Protein AF-A0A1U6J0E9-F1 (afdb_monomer)

Solvent-accessible surface area (backbone atoms only — not comparable to full-atom values): 4002 Å² total; per-residue (Å²): 107,72,64,58,32,53,49,48,55,55,48,47,68,65,75,81,41,51,73,64,56,52,49,51,40,14,41,75,54,69,32,82,72,52,71,70,57,46,52,32,37,58,73,62,75,45,76,62,91,85,52,56,63,65,15,44,51,55,25,54,52,53,54,52,54,60,76,71,109

pLDDT: mean 88.75, std 8.6, range [60.44, 96.88]

Nearest PDB structures (foldseek):
  8jfr-assembly2_A  TM=5.800E-01  e=5.513E+00  Staphylococcus delphini

Radius of gyration: 10.78 Å; Cα contacts (8 Å, |Δi|>4): 60; chains: 1; bounding box: 24×20×32 Å

Mean predicted aligned error: 3.82 Å

Structure (mmCIF, N/CA/C/O backbone):
data_AF-A0A1U6J0E9-F1
#
_entry.id   AF-A0A1U6J0E9-F1
#
loop_
_atom_site.group_PDB
_atom_site.id
_atom_site.type_symbol
_atom_site.label_atom_id
_atom_site.label_alt_id
_atom_site.label_comp_id
_atom_site.label_asym_id
_atom_site.label_entity_id
_atom_site.label_seq_id
_atom_site.pdbx_PDB_ins_code
_atom_site.Cartn_x
_atom_site.Cartn_y
_atom_site.Cartn_z
_atom_site.occupancy
_atom_site.B_iso_or_equiv
_atom_site.auth_seq_id
_atom_site.auth_comp_id
_atom_site.auth_asym_id
_atom_site.auth_atom_id
_atom_site.pdbx_PDB_model_num
ATOM 1 N N . MET A 1 1 ? 1.676 -12.294 -4.753 1.00 60.44 1 MET A N 1
ATOM 2 C CA . MET A 1 1 ? 1.474 -10.866 -5.105 1.00 60.44 1 MET A CA 1
ATOM 3 C C . MET A 1 1 ? 0.006 -10.496 -5.152 1.00 60.44 1 MET A C 1
ATOM 5 O O . MET A 1 1 ? -0.341 -9.487 -4.560 1.00 60.44 1 MET A O 1
ATOM 9 N N . GLU A 1 2 ? -0.850 -11.298 -5.796 1.00 6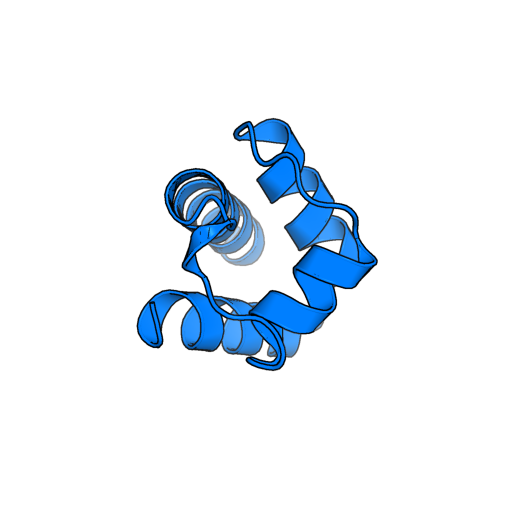6.88 2 GLU A N 1
ATOM 10 C CA . GLU A 1 2 ? -2.314 -11.153 -5.680 1.00 66.88 2 GLU A CA 1
ATOM 11 C C . GLU A 1 2 ? -2.774 -11.112 -4.215 1.00 66.88 2 GLU A C 1
ATOM 13 O O . GLU A 1 2 ? -3.521 -10.224 -3.832 1.00 66.88 2 GLU A O 1
ATOM 18 N N . ASP A 1 3 ? -2.177 -11.966 -3.383 1.00 84.38 3 ASP A N 1
ATOM 19 C CA . ASP A 1 3 ? -2.441 -12.057 -1.945 1.00 84.38 3 ASP A CA 1
ATOM 20 C C . ASP A 1 3 ? -2.170 -10.754 -1.157 1.00 84.38 3 ASP A C 1
ATOM 22 O O . ASP A 1 3 ? -2.994 -10.325 -0.353 1.00 84.38 3 ASP A O 1
ATOM 26 N N . LEU A 1 4 ? -1.072 -10.042 -1.460 1.00 88.88 4 LEU A N 1
ATOM 27 C CA . LEU A 1 4 ? -0.732 -8.773 -0.795 1.00 88.88 4 LEU A CA 1
ATOM 28 C C . LEU A 1 4 ? -1.678 -7.644 -1.201 1.00 88.88 4 LEU A C 1
ATOM 30 O O . LEU A 1 4 ? -2.082 -6.848 -0.360 1.00 88.88 4 LEU A O 1
ATOM 34 N N . ARG A 1 5 ? -2.051 -7.580 -2.485 1.00 90.88 5 ARG A N 1
ATOM 35 C CA . ARG A 1 5 ? -3.013 -6.582 -2.970 1.00 90.88 5 ARG A CA 1
ATOM 36 C C . ARG A 1 5 ? -4.391 -6.837 -2.375 1.00 90.88 5 ARG A C 1
ATOM 38 O O . ARG A 1 5 ? -5.002 -5.907 -1.871 1.00 90.88 5 ARG A O 1
ATOM 45 N N . GLN A 1 6 ? -4.826 -8.095 -2.330 1.00 91.00 6 GLN A N 1
ATOM 46 C CA . GLN A 1 6 ? -6.089 -8.475 -1.703 1.00 91.00 6 GLN A CA 1
ATOM 47 C C . GLN A 1 6 ? -6.111 -8.147 -0.204 1.00 91.00 6 GLN A C 1
ATOM 49 O O . GLN A 1 6 ? -7.110 -7.631 0.304 1.00 91.00 6 GLN A O 1
ATOM 54 N N . THR A 1 7 ? -5.007 -8.405 0.499 1.00 91.81 7 THR A N 1
ATOM 55 C CA . THR A 1 7 ? -4.852 -8.055 1.917 1.00 91.81 7 THR A CA 1
ATOM 56 C C . THR A 1 7 ? -4.907 -6.542 2.117 1.00 91.81 7 THR A C 1
ATOM 58 O O . THR A 1 7 ? -5.670 -6.069 2.955 1.00 91.81 7 THR A O 1
ATOM 61 N N . ALA A 1 8 ? -4.197 -5.774 1.286 1.00 92.19 8 ALA A N 1
ATOM 62 C CA . ALA A 1 8 ? -4.252 -4.316 1.305 1.00 92.19 8 ALA A CA 1
ATOM 63 C C . ALA A 1 8 ? -5.665 -3.784 1.044 1.00 92.19 8 ALA A C 1
ATOM 65 O O . ALA A 1 8 ? -6.166 -2.983 1.824 1.00 92.19 8 ALA A O 1
ATOM 66 N N . THR A 1 9 ? -6.358 -4.266 0.010 1.00 91.88 9 THR A N 1
ATOM 67 C CA . THR A 1 9 ? -7.743 -3.862 -0.277 1.00 91.88 9 THR A CA 1
ATOM 68 C C . THR A 1 9 ? -8.685 -4.197 0.879 1.00 91.88 9 THR A C 1
ATOM 70 O O . THR A 1 9 ? -9.564 -3.404 1.207 1.00 91.88 9 THR A O 1
ATOM 73 N N . THR A 1 10 ? -8.489 -5.347 1.528 1.00 91.12 10 THR A N 1
ATOM 74 C CA . THR A 1 10 ? -9.286 -5.748 2.695 1.00 91.12 10 THR A CA 1
ATOM 75 C C . THR A 1 10 ? -9.046 -4.814 3.878 1.00 91.12 10 THR A C 1
ATOM 77 O O . THR A 1 10 ? -10.005 -4.408 4.528 1.00 91.12 10 THR A O 1
ATOM 80 N N . LEU A 1 11 ? -7.788 -4.454 4.141 1.00 89.81 11 LEU A N 1
ATOM 81 C CA . LEU A 1 11 ? -7.410 -3.532 5.210 1.00 89.81 11 LEU A CA 1
ATOM 82 C C . LEU A 1 11 ? -7.983 -2.127 4.965 1.00 89.81 11 LEU A C 1
ATOM 84 O O . LEU A 1 11 ? -8.633 -1.572 5.845 1.00 89.81 11 LEU A O 1
ATOM 88 N N . LEU A 1 12 ? -7.844 -1.606 3.743 1.00 91.31 12 LEU A N 1
ATOM 89 C CA . LEU A 1 12 ? -8.395 -0.308 3.330 1.00 91.31 12 LEU A CA 1
ATOM 90 C C . LEU A 1 12 ? -9.931 -0.265 3.409 1.00 91.31 12 LEU A C 1
ATOM 92 O O . LEU A 1 12 ? -10.524 0.789 3.626 1.00 91.31 12 LEU A O 1
ATOM 96 N N . GLY A 1 13 ? -10.593 -1.416 3.268 1.00 88.50 13 GLY A N 1
ATOM 97 C CA . GLY A 1 13 ? -12.040 -1.543 3.433 1.00 88.50 13 GLY A CA 1
ATOM 98 C C . GLY A 1 13 ? -12.534 -1.413 4.879 1.00 88.50 13 GLY A C 1
ATOM 99 O O . GLY A 1 13 ? -13.733 -1.231 5.081 1.00 88.50 13 GLY A O 1
ATOM 100 N N . ARG A 1 14 ? -11.653 -1.491 5.889 1.00 82.62 14 ARG A N 1
ATOM 101 C CA . ARG A 1 14 ? -12.029 -1.432 7.318 1.00 82.62 14 ARG A CA 1
ATOM 102 C C . ARG A 1 14 ? -12.245 -0.008 7.854 1.00 82.62 14 ARG A C 1
ATOM 104 O O . ARG A 1 14 ? -12.554 0.134 9.028 1.00 82.62 14 ARG A O 1
ATOM 111 N N . ALA A 1 15 ? -12.129 1.023 7.013 1.00 70.44 15 ALA A N 1
ATOM 112 C CA . ALA A 1 15 ? -12.295 2.455 7.322 1.00 70.44 15 ALA A CA 1
ATOM 113 C C . ALA A 1 15 ? -11.323 3.064 8.359 1.00 70.44 15 ALA A C 1
ATOM 115 O O . ALA A 1 15 ? -11.237 4.286 8.431 1.00 70.44 15 ALA A O 1
ATOM 116 N N . ASP A 1 16 ? -10.578 2.245 9.104 1.00 83.00 16 ASP A N 1
ATOM 117 C CA . ASP A 1 16 ? -9.562 2.684 10.074 1.00 83.00 16 ASP A CA 1
ATOM 118 C C . ASP A 1 16 ? -8.214 3.024 9.411 1.00 83.00 16 ASP A C 1
ATOM 120 O O . ASP A 1 16 ? -7.480 3.902 9.844 1.00 83.00 16 ASP A O 1
ATOM 124 N N . VAL A 1 17 ? -7.907 2.369 8.289 1.00 89.81 17 VAL A N 1
ATOM 125 C CA . VAL A 1 17 ? -6.637 2.544 7.576 1.00 89.81 17 VAL A CA 1
ATOM 126 C C . VAL A 1 17 ? -6.895 3.202 6.232 1.00 89.81 17 VAL A C 1
ATOM 128 O O . VAL A 1 17 ? -7.565 2.630 5.367 1.00 89.81 17 VAL A O 1
ATOM 131 N N . SER A 1 18 ? -6.340 4.396 6.025 1.00 93.19 18 SER A N 1
ATOM 132 C CA . SER A 1 18 ? -6.372 5.044 4.717 1.00 93.19 18 SER A CA 1
ATOM 133 C C . SER A 1 18 ? -5.222 4.566 3.821 1.00 93.19 18 SER A C 1
ATOM 135 O O . SER A 1 18 ? -4.216 4.018 4.277 1.00 93.19 18 SER A O 1
ATOM 137 N N . LEU A 1 19 ? -5.339 4.808 2.510 1.00 94.38 19 LEU A N 1
ATOM 138 C CA . LEU A 1 19 ? -4.278 4.467 1.555 1.00 94.38 19 LEU A CA 1
ATOM 139 C C . LEU A 1 19 ? -2.966 5.199 1.867 1.00 94.38 19 LEU A C 1
ATOM 141 O O . LEU A 1 19 ? -1.890 4.646 1.642 1.00 94.38 19 LEU A O 1
ATOM 145 N N . ILE A 1 20 ? -3.050 6.424 2.400 1.00 94.88 20 ILE A N 1
ATOM 146 C CA . ILE A 1 20 ? -1.862 7.194 2.762 1.00 94.88 20 ILE A CA 1
ATOM 147 C C . ILE A 1 20 ? -1.190 6.632 4.020 1.00 94.88 20 ILE A C 1
ATOM 149 O O . ILE A 1 20 ? 0.034 6.559 4.035 1.00 94.88 20 ILE A O 1
ATOM 153 N N . ASP A 1 21 ? -1.945 6.146 5.011 1.00 94.44 21 ASP A N 1
ATOM 154 C CA . ASP A 1 21 ? -1.375 5.499 6.207 1.00 94.44 21 ASP A CA 1
ATOM 155 C C . ASP A 1 21 ? -0.627 4.219 5.830 1.00 94.44 21 ASP A C 1
ATOM 157 O O . ASP A 1 21 ? 0.517 4.000 6.236 1.00 94.44 21 ASP A O 1
ATOM 161 N N . LEU A 1 22 ? -1.237 3.417 4.951 1.00 95.44 22 LEU A N 1
ATOM 162 C CA . LEU A 1 22 ? -0.606 2.224 4.402 1.00 95.44 22 LEU A CA 1
ATOM 163 C C . LEU A 1 22 ? 0.667 2.556 3.609 1.00 95.44 22 LEU A C 1
ATOM 165 O O . LEU A 1 22 ? 1.671 1.853 3.733 1.00 95.44 22 LEU A O 1
ATOM 169 N N . TRP A 1 23 ? 0.659 3.636 2.825 1.00 96.56 23 TRP A N 1
ATOM 170 C CA . TRP A 1 23 ? 1.853 4.091 2.113 1.00 96.56 23 TRP A CA 1
ATOM 171 C C . TRP A 1 23 ? 2.952 4.594 3.065 1.00 96.56 23 TRP A C 1
ATOM 173 O O . TRP A 1 23 ? 4.124 4.290 2.843 1.00 96.56 23 TRP A O 1
ATOM 183 N N . ILE A 1 24 ? 2.598 5.320 4.132 1.00 95.94 24 ILE A N 1
ATOM 184 C CA . ILE A 1 24 ? 3.554 5.798 5.144 1.00 95.94 24 ILE A CA 1
ATOM 185 C C . ILE A 1 24 ? 4.230 4.611 5.836 1.00 95.94 24 ILE A C 1
ATOM 187 O O . ILE A 1 24 ? 5.457 4.581 5.930 1.00 95.94 24 ILE A O 1
ATOM 191 N N . SER A 1 25 ? 3.458 3.609 6.269 1.00 96.12 25 SER A N 1
ATOM 192 C CA . SER A 1 25 ? 4.025 2.395 6.868 1.00 96.12 25 SER A CA 1
ATOM 193 C C . SER A 1 25 ? 4.909 1.643 5.860 1.00 96.12 25 SER A C 1
ATOM 195 O O . SER A 1 25 ? 6.060 1.326 6.160 1.00 96.12 25 SER A O 1
ATOM 197 N N . TYR A 1 26 ? 4.463 1.472 4.609 1.00 96.88 26 TYR A N 1
ATOM 198 C CA . TYR A 1 26 ? 5.289 0.898 3.536 1.00 96.88 26 TYR A CA 1
ATOM 199 C C . TYR A 1 26 ? 6.630 1.626 3.356 1.00 96.88 26 TYR A C 1
ATOM 201 O O . TYR A 1 26 ? 7.675 0.984 3.214 1.00 96.88 26 TYR A O 1
ATOM 209 N N . TRP A 1 27 ? 6.617 2.959 3.380 1.00 96.31 27 TRP A N 1
ATOM 210 C CA . TRP A 1 27 ? 7.823 3.775 3.273 1.00 96.31 27 TRP A CA 1
ATOM 211 C C . TRP A 1 27 ? 8.760 3.573 4.472 1.00 96.31 27 TRP A C 1
ATOM 213 O O . TRP A 1 27 ? 9.972 3.428 4.293 1.00 96.31 27 TRP A O 1
ATOM 223 N N . ASN A 1 28 ? 8.209 3.482 5.686 1.00 96.56 28 ASN A N 1
ATOM 224 C CA . ASN A 1 28 ? 8.976 3.198 6.902 1.00 96.56 28 ASN A CA 1
ATOM 225 C C . ASN A 1 28 ? 9.676 1.831 6.850 1.00 96.56 28 ASN A C 1
ATOM 227 O O . ASN A 1 28 ? 10.801 1.701 7.333 1.00 96.56 28 ASN A O 1
ATOM 231 N N . HIS A 1 29 ? 9.071 0.841 6.187 1.00 96.00 29 HIS A N 1
ATOM 232 C CA . HIS A 1 29 ? 9.665 -0.485 5.963 1.00 96.00 29 HIS A CA 1
ATOM 233 C C . HIS A 1 29 ? 10.632 -0.550 4.771 1.00 96.00 29 HIS A C 1
ATOM 235 O O . HIS A 1 29 ? 11.050 -1.630 4.353 1.00 96.00 29 HIS A O 1
ATOM 241 N N . GLY A 1 30 ? 11.034 0.601 4.225 1.00 94.31 30 GLY A N 1
ATOM 242 C CA . GLY A 1 30 ? 12.042 0.701 3.169 1.00 94.31 30 GLY A CA 1
ATOM 243 C C . GLY A 1 30 ? 11.480 0.714 1.749 1.00 94.31 30 GLY A C 1
ATOM 244 O O . GLY A 1 30 ? 12.263 0.718 0.796 1.00 94.31 30 GLY A O 1
ATOM 245 N N . GLY A 1 31 ? 10.155 0.767 1.601 1.00 94.00 31 GLY A N 1
ATOM 246 C CA . GLY A 1 31 ? 9.485 1.014 0.335 1.00 94.00 31 GLY A CA 1
ATOM 247 C C . GLY A 1 31 ? 9.876 2.369 -0.259 1.00 94.00 31 GLY A C 1
ATOM 248 O O . GLY A 1 31 ? 10.066 3.340 0.464 1.00 94.00 31 GLY A O 1
ATOM 249 N N . ARG A 1 32 ? 10.039 2.447 -1.587 1.00 92.62 32 ARG A N 1
ATOM 250 C CA . ARG A 1 32 ? 10.599 3.649 -2.251 1.00 92.62 32 ARG A CA 1
ATOM 251 C C . ARG A 1 32 ? 9.760 4.232 -3.381 1.00 92.62 32 ARG A C 1
ATOM 253 O O . ARG A 1 32 ? 10.203 5.171 -4.036 1.00 92.62 32 ARG A O 1
ATOM 260 N N . CYS A 1 33 ? 8.584 3.676 -3.644 1.00 91.88 33 CYS A N 1
ATOM 261 C CA . CYS A 1 33 ? 7.747 4.168 -4.733 1.00 91.88 33 CYS A CA 1
ATOM 262 C C . CYS A 1 33 ? 6.967 5.421 -4.322 1.00 91.88 33 CYS A C 1
ATOM 264 O O . CYS A 1 33 ? 6.620 5.615 -3.151 1.00 91.88 33 CYS A O 1
ATOM 266 N N . HIS A 1 34 ? 6.660 6.255 -5.310 1.00 92.69 34 HIS A N 1
ATOM 267 C CA . HIS A 1 34 ? 5.818 7.426 -5.131 1.00 92.69 34 HIS A CA 1
ATOM 268 C C . HIS A 1 34 ? 4.393 7.010 -4.698 1.00 92.69 34 HIS A C 1
ATOM 270 O O . HIS A 1 34 ? 3.934 5.942 -5.112 1.00 92.69 34 HIS A O 1
ATOM 276 N N . PRO A 1 35 ? 3.644 7.836 -3.939 1.00 93.69 35 PRO A N 1
ATOM 277 C CA . PRO A 1 35 ? 2.261 7.532 -3.552 1.00 93.69 35 PRO A CA 1
ATOM 278 C C . PRO A 1 35 ? 1.353 7.117 -4.721 1.00 93.69 35 PRO A C 1
ATOM 280 O O . PRO A 1 35 ? 0.602 6.156 -4.613 1.00 93.69 35 PRO A O 1
ATOM 283 N N . PHE A 1 36 ? 1.463 7.784 -5.875 1.00 92.25 36 PHE A N 1
ATOM 284 C CA . PHE A 1 36 ? 0.702 7.411 -7.081 1.00 92.25 36 PHE A CA 1
ATOM 285 C C . PHE A 1 36 ? 1.103 6.050 -7.667 1.00 92.25 36 PHE A C 1
ATOM 287 O O . PHE A 1 36 ? 0.255 5.327 -8.180 1.00 92.25 36 PHE A O 1
ATOM 294 N N . GLU A 1 37 ? 2.385 5.685 -7.604 1.00 92.56 37 GLU A N 1
ATOM 295 C CA . GLU A 1 37 ? 2.838 4.357 -8.037 1.00 92.56 37 GLU A CA 1
ATOM 296 C C . G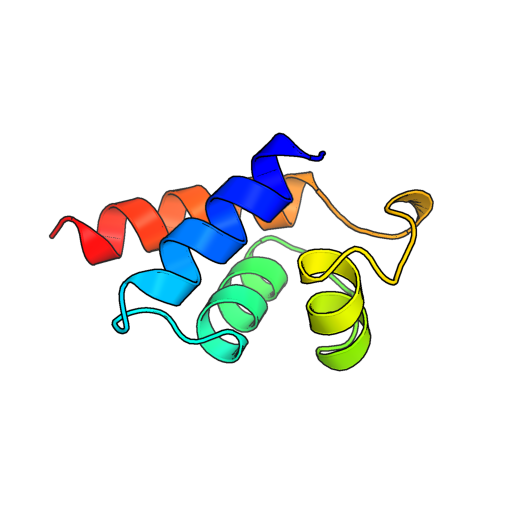LU A 1 37 ? 2.366 3.277 -7.062 1.00 92.56 37 GLU A C 1
ATOM 298 O O . GLU A 1 37 ? 2.040 2.165 -7.473 1.00 92.56 37 GLU A O 1
ATOM 303 N N . PHE A 1 38 ? 2.298 3.620 -5.774 1.00 94.31 38 PHE A N 1
ATOM 304 C CA . PHE A 1 38 ? 1.757 2.756 -4.738 1.00 94.31 38 PHE A CA 1
ATOM 305 C C . PHE A 1 38 ? 0.272 2.480 -4.962 1.00 94.31 38 PHE A C 1
ATOM 307 O O . PHE A 1 38 ? -0.122 1.322 -5.060 1.00 94.31 38 PHE A O 1
ATOM 314 N N . ASP A 1 39 ? -0.525 3.531 -5.138 1.00 94.25 39 ASP A N 1
ATOM 315 C CA . ASP A 1 39 ? -1.947 3.448 -5.475 1.00 94.25 39 ASP A CA 1
ATOM 316 C C . ASP A 1 39 ? -2.177 2.567 -6.717 1.00 94.25 39 ASP A C 1
ATOM 318 O O . ASP A 1 39 ? -2.866 1.542 -6.679 1.00 94.25 39 ASP A O 1
ATOM 322 N N . ALA A 1 40 ? -1.467 2.870 -7.806 1.00 92.38 40 ALA A N 1
ATOM 323 C CA . ALA A 1 40 ? -1.550 2.099 -9.038 1.00 92.38 40 ALA A CA 1
ATOM 324 C C . ALA A 1 40 ? -1.121 0.628 -8.862 1.00 92.38 40 ALA A C 1
ATOM 326 O O . ALA A 1 40 ? -1.659 -0.255 -9.534 1.00 92.38 40 ALA A O 1
ATOM 327 N N . PHE A 1 41 ? -0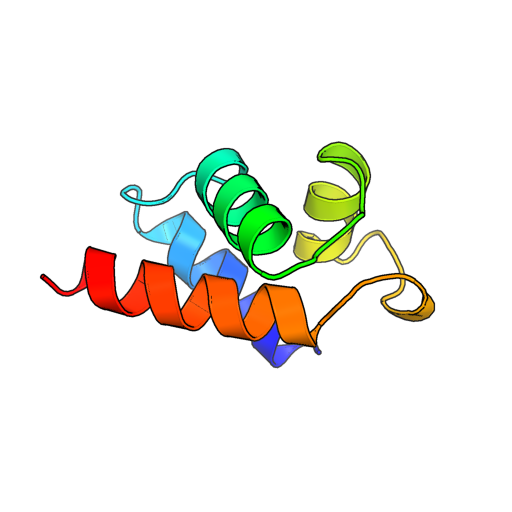.181 0.327 -7.962 1.00 92.12 41 PHE A N 1
ATOM 328 C CA . PHE A 1 41 ? 0.175 -1.049 -7.624 1.00 92.12 41 PHE A CA 1
ATOM 329 C C . PHE A 1 41 ? -0.942 -1.766 -6.855 1.00 92.12 41 PHE A C 1
ATOM 331 O O . PHE A 1 41 ? -1.306 -2.885 -7.235 1.00 92.12 41 PHE A O 1
ATOM 338 N N . ILE A 1 42 ? -1.504 -1.134 -5.817 1.00 92.62 42 ILE A N 1
ATOM 339 C CA . ILE A 1 42 ? -2.599 -1.691 -5.008 1.00 92.62 42 ILE A CA 1
ATOM 340 C C . ILE A 1 42 ? -3.794 -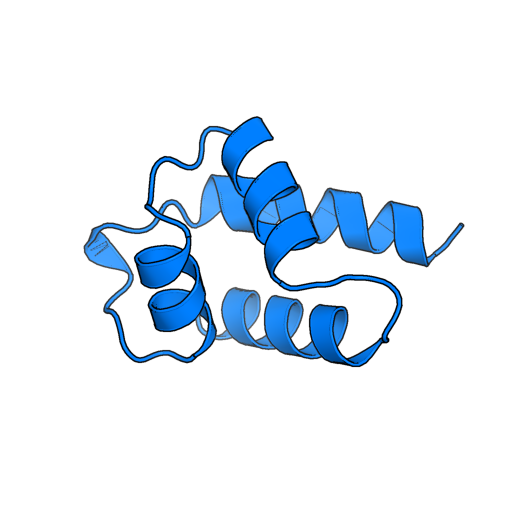2.046 -5.899 1.00 92.62 42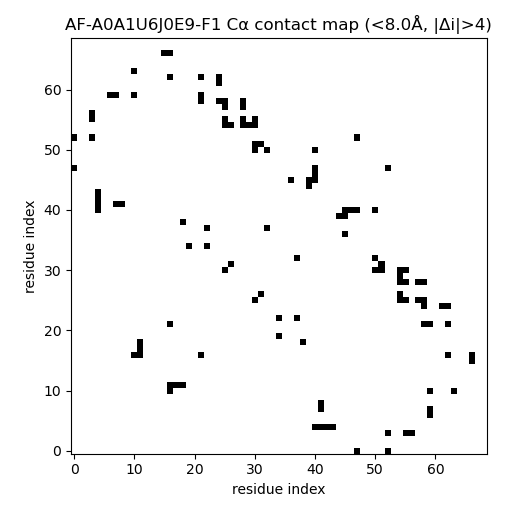 ILE A C 1
ATOM 342 O O . ILE A 1 42 ? -4.317 -3.156 -5.811 1.00 92.62 42 ILE A O 1
ATOM 346 N N . HIS A 1 43 ? -4.142 -1.166 -6.839 1.00 91.44 43 HIS A N 1
ATOM 347 C CA . HIS A 1 43 ? -5.236 -1.377 -7.792 1.00 91.44 43 HIS A CA 1
ATOM 348 C C . HIS A 1 43 ? -4.871 -2.246 -9.007 1.00 91.44 43 HIS A C 1
ATOM 350 O O . HIS A 1 43 ? -5.685 -2.435 -9.909 1.00 91.44 43 HIS A O 1
ATOM 356 N N . GLY A 1 44 ? -3.656 -2.797 -9.052 1.00 88.56 44 GLY A N 1
ATOM 357 C CA . GLY A 1 44 ? -3.224 -3.723 -10.100 1.00 88.56 44 GLY A CA 1
ATOM 358 C C . GLY A 1 44 ? -2.993 -3.098 -11.477 1.00 88.56 44 GLY A C 1
ATOM 359 O O . GLY A 1 44 ? -2.873 -3.831 -12.456 1.00 88.56 44 GLY A O 1
ATOM 360 N N . ILE A 1 45 ? -2.884 -1.772 -11.547 1.00 89.38 45 ILE A N 1
ATOM 361 C CA . ILE A 1 45 ? -2.575 -1.007 -12.761 1.00 89.38 45 ILE A CA 1
ATOM 362 C C . ILE A 1 45 ? -1.087 -1.155 -13.121 1.00 89.38 45 ILE A C 1
ATOM 364 O O . ILE A 1 45 ? -0.740 -1.265 -14.296 1.00 89.38 45 ILE A O 1
ATOM 368 N N . LEU A 1 46 ? -0.200 -1.194 -12.117 1.00 82.44 46 LEU A N 1
ATOM 369 C CA . LEU A 1 46 ? 1.242 -1.377 -12.311 1.00 82.44 46 LEU A CA 1
ATOM 370 C C . LEU A 1 46 ? 1.705 -2.815 -12.052 1.00 82.44 46 LEU A C 1
ATOM 372 O O . LEU A 1 46 ? 1.237 -3.512 -11.149 1.00 82.44 46 LEU A O 1
ATOM 376 N N . VAL A 1 47 ? 2.697 -3.245 -12.839 1.00 74.62 47 VAL A N 1
ATOM 377 C CA . VAL A 1 47 ? 3.348 -4.550 -12.684 1.00 74.62 47 VAL A CA 1
ATOM 378 C C . VAL A 1 47 ? 4.389 -4.481 -11.569 1.00 74.62 47 VAL A C 1
ATOM 380 O O . VAL A 1 47 ? 5.264 -3.620 -11.554 1.00 74.62 47 VAL A O 1
ATOM 383 N N . ALA A 1 48 ? 4.351 -5.468 -10.681 1.00 72.44 48 ALA A N 1
ATOM 384 C CA . ALA A 1 48 ? 5.120 -5.527 -9.442 1.00 72.44 48 ALA A CA 1
ATOM 385 C C . ALA A 1 48 ? 6.650 -5.570 -9.556 1.00 72.44 48 ALA A C 1
ATOM 387 O O . ALA A 1 48 ? 7.332 -5.579 -8.538 1.00 72.44 48 ALA A O 1
ATOM 388 N N . ARG A 1 49 ? 7.214 -5.655 -10.765 1.00 73.56 49 ARG A N 1
ATOM 389 C CA . ARG A 1 49 ? 8.659 -5.854 -10.966 1.00 73.56 49 ARG A CA 1
ATOM 390 C C . ARG A 1 49 ? 9.512 -4.753 -10.315 1.00 73.56 49 ARG A C 1
ATOM 392 O O . ARG A 1 49 ? 10.675 -4.997 -10.015 1.00 73.56 49 ARG A O 1
ATOM 399 N N . TRP A 1 50 ? 8.931 -3.576 -10.100 1.00 75.62 50 TRP A N 1
ATOM 400 C CA . TRP A 1 50 ? 9.574 -2.409 -9.490 1.00 75.62 50 TRP A CA 1
ATOM 401 C C . TRP A 1 50 ? 9.088 -2.119 -8.066 1.00 75.62 50 TRP A C 1
ATOM 403 O O . TRP A 1 50 ? 9.515 -1.141 -7.462 1.00 75.62 50 TRP A O 1
ATOM 413 N N . PHE A 1 51 ? 8.181 -2.942 -7.544 1.00 86.19 51 PHE A N 1
ATOM 414 C CA . PHE A 1 51 ? 7.490 -2.689 -6.292 1.00 86.19 51 PHE A CA 1
ATOM 415 C C . PHE A 1 51 ? 8.077 -3.545 -5.170 1.00 86.19 51 PHE A C 1
ATOM 417 O O . PHE A 1 51 ? 8.249 -4.756 -5.333 1.00 86.19 51 PHE A O 1
ATOM 424 N N . ASP A 1 52 ? 8.368 -2.933 -4.020 1.00 90.38 52 ASP A N 1
ATOM 425 C CA . ASP A 1 52 ? 8.928 -3.665 -2.887 1.00 90.38 52 ASP A CA 1
ATOM 426 C C . ASP A 1 52 ? 7.828 -4.414 -2.126 1.00 90.38 52 ASP A C 1
ATOM 428 O O . ASP A 1 52 ? 7.186 -3.922 -1.199 1.00 90.38 52 ASP A O 1
ATOM 432 N N . THR A 1 53 ? 7.599 -5.660 -2.523 1.00 91.44 53 THR A N 1
ATOM 433 C CA . THR A 1 53 ? 6.576 -6.493 -1.890 1.00 91.44 53 THR A CA 1
ATOM 434 C C . THR A 1 53 ? 6.908 -6.870 -0.448 1.00 91.44 53 THR A C 1
ATOM 436 O O . THR A 1 53 ? 5.997 -7.249 0.282 1.00 91.44 53 THR A O 1
ATOM 439 N N . LYS A 1 54 ? 8.183 -6.809 -0.032 1.00 93.38 54 LYS A N 1
ATOM 440 C CA . LYS A 1 54 ? 8.571 -7.124 1.351 1.00 93.38 54 LYS A CA 1
ATOM 441 C C . LYS A 1 54 ? 8.193 -5.977 2.274 1.00 9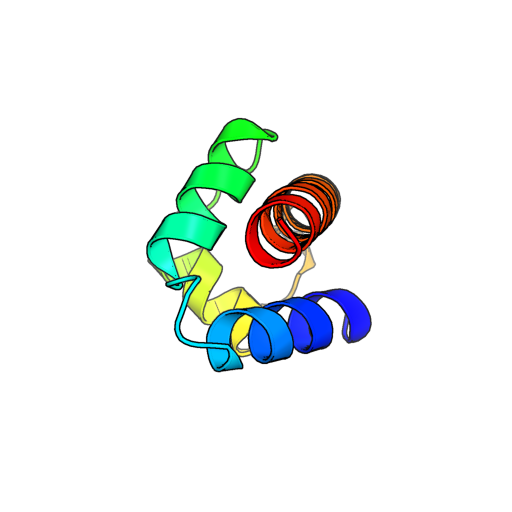3.38 54 LYS A C 1
ATOM 443 O O . LYS A 1 54 ? 7.550 -6.227 3.285 1.00 93.38 54 LYS A O 1
ATOM 448 N N . ALA A 1 55 ? 8.505 -4.746 1.873 1.00 94.88 55 ALA A N 1
ATOM 449 C CA . ALA A 1 55 ? 8.090 -3.557 2.608 1.00 94.88 55 ALA A CA 1
ATOM 450 C C . ALA A 1 55 ? 6.559 -3.487 2.748 1.00 94.88 55 ALA A C 1
ATOM 452 O O . ALA A 1 55 ? 6.048 -3.179 3.821 1.00 94.88 55 ALA A O 1
ATOM 453 N N . LEU A 1 56 ? 5.811 -3.851 1.696 1.00 94.81 56 LEU A N 1
ATOM 454 C CA . LEU A 1 56 ? 4.347 -3.900 1.771 1.00 94.81 56 LEU A CA 1
ATOM 455 C C . LEU A 1 56 ? 3.844 -4.995 2.718 1.00 94.81 56 LEU A C 1
ATOM 457 O O . LEU A 1 56 ? 2.887 -4.763 3.446 1.00 94.81 56 LEU A O 1
ATOM 461 N N . ALA A 1 57 ? 4.465 -6.175 2.720 1.00 94.69 57 ALA A N 1
ATOM 462 C CA . ALA A 1 57 ? 4.083 -7.242 3.642 1.00 94.69 57 ALA A CA 1
ATOM 463 C C . ALA A 1 57 ? 4.272 -6.817 5.108 1.00 94.69 57 ALA A C 1
ATOM 465 O O . ALA A 1 57 ? 3.356 -6.993 5.906 1.00 94.69 57 ALA A O 1
ATOM 466 N N . SER A 1 58 ? 5.411 -6.197 5.436 1.00 95.62 58 SER A N 1
ATOM 467 C CA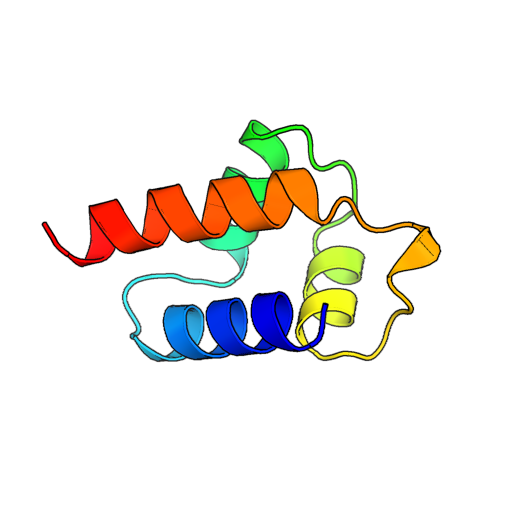 . SER A 1 58 ? 5.678 -5.656 6.776 1.00 95.62 58 SER A CA 1
ATOM 468 C C . SER A 1 58 ? 4.671 -4.577 7.180 1.00 95.62 58 SER A C 1
ATOM 470 O O . SER A 1 58 ? 4.155 -4.611 8.292 1.00 95.62 58 SER A O 1
ATOM 472 N N . ALA A 1 59 ? 4.334 -3.669 6.261 1.00 95.81 59 ALA A N 1
ATOM 473 C CA . ALA A 1 59 ? 3.359 -2.614 6.523 1.00 95.81 59 ALA A CA 1
ATOM 474 C C . ALA A 1 59 ? 1.947 -3.153 6.788 1.00 95.81 59 ALA A C 1
ATOM 476 O O . ALA A 1 59 ? 1.239 -2.683 7.676 1.00 95.81 59 ALA A O 1
ATOM 477 N N . LEU A 1 60 ? 1.531 -4.164 6.020 1.00 94.50 60 LEU A N 1
ATOM 478 C CA . LEU A 1 60 ? 0.237 -4.814 6.212 1.00 94.50 60 LEU A CA 1
ATOM 479 C C . LEU A 1 60 ? 0.167 -5.567 7.541 1.00 94.50 60 LEU A C 1
ATOM 481 O O . LEU A 1 60 ? -0.890 -5.557 8.167 1.00 94.50 60 LEU A O 1
ATOM 485 N N . GLU A 1 61 ? 1.255 -6.209 7.970 1.00 93.25 61 GLU A N 1
ATOM 486 C CA . GLU A 1 61 ? 1.331 -6.884 9.270 1.00 93.25 61 GLU A CA 1
ATOM 487 C C . GLU A 1 61 ? 1.207 -5.882 10.426 1.00 93.25 61 GLU A C 1
ATOM 489 O O . GLU A 1 61 ? 0.355 -6.065 11.292 1.00 93.25 61 GLU A O 1
ATOM 494 N N . GLU A 1 62 ? 1.982 -4.793 10.391 1.00 92.81 62 GLU A N 1
ATOM 495 C CA . GLU A 1 62 ? 1.945 -3.716 11.390 1.00 92.81 62 GLU A CA 1
ATOM 496 C C . GLU A 1 62 ? 0.536 -3.126 11.532 1.00 92.81 62 GLU A C 1
ATOM 498 O O . GLU A 1 62 ? -0.053 -3.153 12.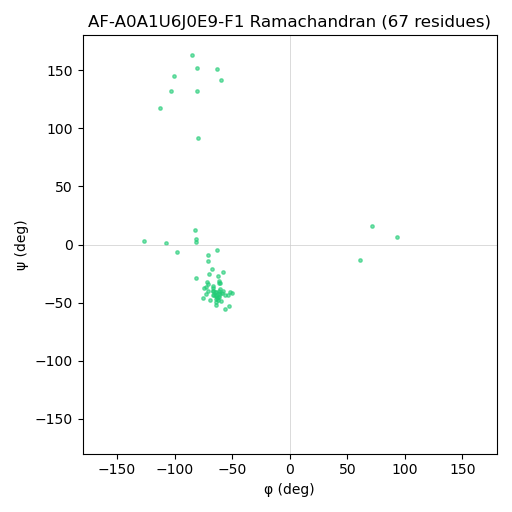610 1.00 92.81 62 GLU A O 1
ATOM 503 N N . LEU A 1 63 ? -0.052 -2.667 10.426 1.00 90.75 63 LEU A N 1
ATOM 504 C CA . LEU A 1 63 ? -1.363 -2.018 10.453 1.00 90.75 63 LEU A CA 1
ATOM 505 C C . LEU A 1 63 ? -2.504 -2.992 10.770 1.00 90.75 63 LEU A C 1
ATOM 507 O O . LEU A 1 63 ? -3.542 -2.584 11.286 1.00 90.75 63 LEU A O 1
ATOM 511 N N . SER A 1 64 ? -2.333 -4.285 10.482 1.00 88.56 64 SER A N 1
ATOM 512 C CA . SER A 1 64 ? -3.305 -5.303 10.894 1.00 88.56 64 SER A CA 1
ATOM 513 C C . SER A 1 64 ? -3.272 -5.564 12.401 1.00 88.56 64 SER A C 1
ATOM 515 O O . SER A 1 64 ? -4.317 -5.893 12.963 1.00 88.56 64 SER A O 1
ATOM 517 N N . LEU A 1 65 ? -2.105 -5.442 13.044 1.00 86.69 65 LEU A N 1
ATOM 518 C CA . LEU A 1 65 ? -1.959 -5.555 14.499 1.00 86.69 65 LEU A CA 1
ATOM 519 C C . LEU A 1 65 ? -2.539 -4.327 15.214 1.00 86.69 65 LEU A C 1
ATOM 521 O O . LEU A 1 65 ? -3.264 -4.489 16.197 1.00 86.69 65 LEU A O 1
ATOM 525 N N . ASP A 1 66 ? -2.289 -3.128 14.685 1.00 81.94 66 ASP A N 1
ATOM 526 C CA . ASP A 1 66 ? -2.854 -1.885 15.226 1.00 81.94 66 ASP A CA 1
ATOM 527 C C . ASP A 1 66 ? -4.383 -1.859 15.104 1.00 81.94 66 ASP A C 1
ATOM 529 O O . ASP A 1 66 ? -5.067 -1.561 16.076 1.00 81.94 66 ASP A O 1
ATOM 533 N N . ALA A 1 67 ? -4.945 -2.273 13.963 1.00 76.56 67 ALA A N 1
ATOM 534 C CA . ALA A 1 67 ? -6.400 -2.322 13.769 1.00 76.56 67 ALA A CA 1
ATOM 535 C C . ALA A 1 67 ? -7.114 -3.429 14.578 1.00 76.56 67 ALA A C 1
ATOM 537 O O . ALA A 1 67 ? -8.344 -3.505 14.570 1.00 76.56 67 ALA A O 1
ATOM 538 N N . ALA A 1 68 ? -6.368 -4.341 15.209 1.00 71.12 68 ALA A N 1
ATOM 539 C CA . ALA A 1 68 ? -6.906 -5.390 16.078 1.00 71.12 68 ALA A CA 1
ATOM 540 C C . ALA A 1 68 ? -6.840 -5.033 17.576 1.00 71.12 68 ALA A C 1
ATOM 542 O O . ALA A 1 68 ? -7.341 -5.813 18.393 1.00 71.12 68 ALA A O 1
ATOM 543 N N . SER A 1 69 ? -6.206 -3.907 17.920 1.00 60.84 69 SER A N 1
ATOM 544 C CA . SER A 1 69 ? -5.996 -3.420 19.291 1.00 60.84 69 SER A CA 1
ATOM 545 C C . SER A 1 69 ? -7.100 -2.461 19.731 1.00 60.84 69 SER A C 1
ATOM 547 O O . SER A 1 69 ? -7.476 -2.530 20.924 1.00 60.84 69 SER A O 1
#

Sequence (69 aa):
MEDLRQTATTLLGRADVSLIDLWISYWNHGGRCHPFEFDAFIHGILVARWFDTKALASALEELSLDAAS

Foldseek 3Di:
DVVLLVLVVVLCVVVPDPLVQLVVQLVVLVWDDDSVVSVCVSVVVDDCPNTDVVSSVR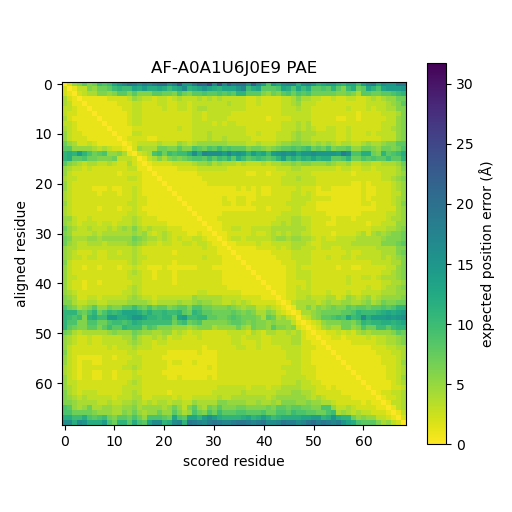SSVVSVVVVVD

Secondary structure (DSSP, 8-state):
-HHHHHHHHHHHTTSSS-HHHHHHHHHHTT----HHHHHHHHTT-S-GGGS-HHHHHHHHHHHHHHTT-